Protein AF-A0A2T4TWS5-F1 (afdb_monomer_lite)

Secondary structure (DSSP, 8-state):
---TT----SHHHHHHHHHT---TT-PPP----------TTPPPPHHHHHTS-----

Radius of gyration: 18.09 Å; chains: 1; bounding box: 37×15×42 Å

pLDDT: mean 84.17, std 11.0, range [43.88, 95.0]

InterPro domains:
  IPR011518 Transposase, Rhodopirellula-type [PF07592] (1-55)

Foldseek 3Di:
DADDDDPPPDPVNVQVRQQPDAPPVRDGDHGDDDPDDDDPPDDDDPVNVVPDPDDDD

Organism: NCBI:txid2033718

Structure (mmCIF, N/CA/C/O backbone):
data_AF-A0A2T4TWS5-F1
#
_entry.id   AF-A0A2T4TWS5-F1
#
loop_
_atom_site.group_PDB
_atom_site.id
_atom_site.type_symbol
_atom_site.label_atom_id
_atom_site.label_alt_id
_atom_site.label_comp_id
_atom_site.label_asym_id
_atom_site.label_entity_id
_atom_site.label_seq_id
_atom_site.pdbx_PDB_ins_code
_atom_site.Cartn_x
_atom_site.Cartn_y
_atom_site.Cartn_z
_atom_site.occupancy
_atom_site.B_iso_or_equiv
_atom_site.auth_seq_id
_atom_site.auth_comp_id
_atom_site.auth_asym_id
_atom_site.auth_atom_id
_atom_site.pdbx_PDB_model_num
ATOM 1 N N . MET A 1 1 ? 18.691 -1.650 -10.898 1.00 43.88 1 MET A N 1
ATOM 2 C CA . MET A 1 1 ? 18.513 -0.317 -11.513 1.00 43.88 1 MET A CA 1
ATOM 3 C C . MET A 1 1 ? 17.051 -0.224 -11.917 1.00 43.88 1 MET A C 1
ATOM 5 O O . MET A 1 1 ? 16.673 -0.890 -12.867 1.00 43.88 1 MET A O 1
ATOM 9 N N . ASN A 1 2 ? 16.213 0.474 -11.144 1.00 52.78 2 ASN A N 1
ATOM 10 C CA . ASN A 1 2 ? 14.776 0.557 -11.426 1.00 52.78 2 ASN A CA 1
ATOM 11 C C . ASN A 1 2 ? 14.453 1.902 -12.098 1.00 52.78 2 ASN A C 1
ATOM 13 O O . ASN A 1 2 ? 14.965 2.932 -11.671 1.00 52.78 2 ASN A O 1
ATOM 17 N N . TRP A 1 3 ? 13.625 1.811 -13.144 1.00 63.03 3 TRP A N 1
ATOM 18 C CA . TRP A 1 3 ? 12.777 2.817 -13.811 1.00 63.03 3 TRP A CA 1
ATOM 19 C C . TRP A 1 3 ? 13.261 3.779 -14.901 1.00 63.03 3 TRP A C 1
ATOM 21 O O . TRP A 1 3 ? 12.409 4.492 -15.406 1.00 63.03 3 TRP A O 1
ATOM 31 N N . ARG A 1 4 ? 14.495 3.808 -15.404 1.00 57.94 4 ARG A N 1
ATOM 32 C CA . ARG A 1 4 ? 14.868 5.015 -16.174 1.00 57.94 4 ARG A CA 1
ATOM 33 C C . ARG A 1 4 ? 14.116 5.371 -17.474 1.00 57.94 4 ARG A C 1
ATOM 35 O O . ARG A 1 4 ? 14.255 6.526 -17.833 1.00 57.94 4 ARG A O 1
ATOM 42 N N . GLU A 1 5 ? 13.306 4.516 -18.119 1.00 56.47 5 GLU A N 1
ATOM 43 C CA . GLU A 1 5 ? 12.536 4.908 -19.332 1.00 56.47 5 GLU A CA 1
ATOM 44 C C . GLU A 1 5 ? 11.220 4.133 -19.582 1.00 56.47 5 GLU A C 1
ATOM 46 O O . GLU A 1 5 ? 10.665 4.201 -20.677 1.00 56.47 5 GLU A O 1
ATOM 51 N N . ARG A 1 6 ? 10.679 3.373 -18.612 1.00 65.88 6 ARG A N 1
ATOM 52 C CA . ARG A 1 6 ? 9.385 2.687 -18.825 1.00 65.88 6 ARG A CA 1
ATOM 53 C C . ARG A 1 6 ? 8.226 3.585 -18.392 1.00 65.88 6 ARG A C 1
ATOM 55 O O . ARG A 1 6 ? 8.076 3.801 -17.187 1.00 65.88 6 ARG A O 1
ATOM 62 N N . PRO A 1 7 ? 7.389 4.072 -19.323 1.00 73.25 7 PRO A N 1
ATOM 63 C CA . PRO A 1 7 ? 6.228 4.863 -18.959 1.00 73.25 7 PRO A CA 1
ATOM 64 C C . PRO A 1 7 ? 5.280 4.019 -18.101 1.00 73.25 7 PRO A C 1
ATOM 66 O O . PRO A 1 7 ? 5.059 2.835 -18.367 1.00 73.25 7 PRO A O 1
ATOM 69 N N . LEU A 1 8 ? 4.736 4.631 -17.048 1.00 80.44 8 LEU A N 1
ATOM 70 C CA . LEU A 1 8 ? 3.805 4.010 -16.100 1.00 80.44 8 LEU A CA 1
ATOM 71 C C . LEU A 1 8 ? 2.412 3.876 -16.731 1.00 80.44 8 LEU A C 1
ATOM 73 O O . LEU A 1 8 ? 1.434 4.431 -16.247 1.00 80.44 8 LEU A O 1
ATOM 77 N N . MET A 1 9 ? 2.337 3.169 -17.856 1.00 83.62 9 MET A N 1
ATOM 78 C CA . MET A 1 9 ? 1.126 3.067 -18.670 1.00 83.62 9 MET A CA 1
ATOM 79 C C . MET A 1 9 ? 0.100 2.077 -18.106 1.00 83.62 9 MET A C 1
ATOM 81 O O . MET A 1 9 ? -1.007 1.986 -18.624 1.00 83.62 9 MET A O 1
ATOM 85 N N . SER A 1 10 ? 0.461 1.305 -17.076 1.00 87.06 10 SER A N 1
ATOM 86 C CA . SER A 1 10 ? -0.410 0.284 -16.495 1.00 87.06 10 SER A CA 1
ATOM 87 C C . SER A 1 10 ? -0.098 0.031 -15.022 1.00 87.06 10 SER A C 1
ATOM 89 O O . SER A 1 10 ? 1.056 0.119 -14.590 1.00 87.06 10 SER A O 1
ATOM 91 N N . HIS A 1 11 ? -1.127 -0.368 -14.267 1.00 88.06 11 HIS A N 1
ATOM 92 C CA . HIS A 1 11 ? -0.999 -0.859 -12.895 1.00 88.06 11 HIS A CA 1
ATOM 93 C C . HIS A 1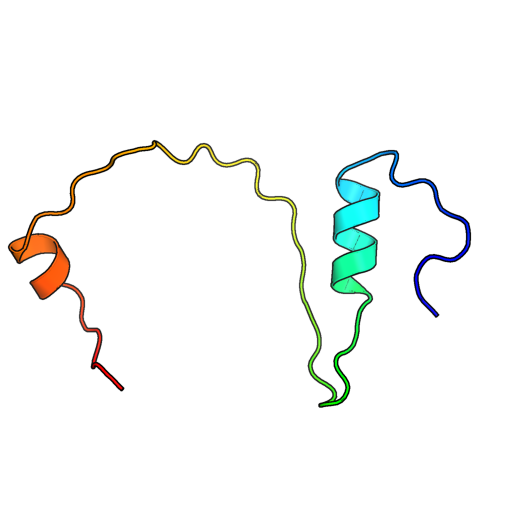 11 ? -0.007 -2.025 -12.785 1.00 88.06 11 HIS A C 1
ATOM 95 O O . HIS A 1 11 ? 0.716 -2.116 -11.798 1.00 88.06 11 HIS A O 1
ATOM 101 N N . GLU A 1 12 ? 0.085 -2.883 -13.806 1.00 87.62 12 GLU A N 1
ATOM 102 C CA . GLU A 1 12 ? 1.048 -3.990 -13.824 1.00 87.62 12 GLU A CA 1
ATOM 103 C C . GLU A 1 12 ? 2.493 -3.479 -13.790 1.00 87.62 12 GLU A C 1
ATOM 105 O O . GLU A 1 12 ? 3.304 -3.948 -12.990 1.00 87.62 12 GLU A O 1
ATOM 110 N N . VAL A 1 13 ? 2.797 -2.465 -14.604 1.00 87.25 13 VAL A N 1
ATOM 111 C CA . VAL A 1 13 ? 4.131 -1.854 -14.673 1.00 87.25 13 VAL A CA 1
ATOM 112 C C . VAL A 1 13 ? 4.495 -1.220 -13.331 1.00 87.25 13 VAL A C 1
ATOM 114 O O . VAL A 1 13 ? 5.626 -1.365 -12.870 1.00 87.25 13 VAL A O 1
ATOM 117 N N . VAL A 1 14 ? 3.536 -0.567 -12.672 1.00 88.62 14 VAL A N 1
ATOM 118 C CA . VAL A 1 14 ? 3.728 0.013 -11.335 1.00 88.62 14 VAL A CA 1
ATOM 119 C C . VAL A 1 14 ? 4.017 -1.081 -10.301 1.00 88.62 14 VAL A C 1
ATOM 121 O O . VAL A 1 14 ? 5.007 -0.998 -9.575 1.00 88.62 14 VAL A O 1
ATOM 124 N N . VAL A 1 15 ? 3.201 -2.139 -10.259 1.00 91.00 15 VAL A N 1
ATOM 125 C CA . VAL A 1 15 ? 3.365 -3.258 -9.316 1.00 91.00 15 VAL A CA 1
ATOM 126 C C . VAL A 1 15 ? 4.719 -3.946 -9.498 1.00 91.00 15 VAL A C 1
ATOM 128 O O . VAL A 1 15 ? 5.422 -4.189 -8.515 1.00 91.00 15 VAL A O 1
ATOM 131 N N . GLN A 1 16 ? 5.127 -4.205 -10.741 1.00 88.31 16 GLN A N 1
ATOM 132 C CA . GLN A 1 16 ? 6.429 -4.800 -11.048 1.00 88.31 16 GLN A CA 1
ATOM 133 C C . GLN A 1 16 ? 7.591 -3.917 -10.571 1.00 88.31 16 GLN A C 1
ATOM 135 O O . GLN A 1 16 ? 8.551 -4.426 -9.992 1.00 88.31 16 GLN A O 1
ATOM 140 N N . GLN A 1 17 ? 7.506 -2.596 -10.759 1.00 89.12 17 GLN A N 1
ATOM 141 C CA . GLN A 1 17 ? 8.558 -1.671 -10.325 1.00 89.12 17 GLN A CA 1
ATOM 142 C C . GLN A 1 17 ? 8.679 -1.579 -8.800 1.00 89.12 17 GLN A C 1
ATOM 144 O O . GLN A 1 17 ? 9.794 -1.570 -8.269 1.00 89.12 17 GLN A O 1
ATOM 149 N N . ILE A 1 18 ? 7.552 -1.554 -8.085 1.00 89.69 18 ILE A N 1
ATOM 150 C CA . ILE A 1 18 ? 7.548 -1.554 -6.616 1.00 89.69 18 ILE A CA 1
ATOM 151 C C . ILE A 1 18 ? 8.150 -2.864 -6.097 1.00 89.69 18 ILE A C 1
ATOM 153 O O . ILE A 1 18 ? 9.046 -2.837 -5.254 1.00 89.69 18 ILE A O 1
ATOM 157 N N . GLY A 1 19 ? 7.726 -4.007 -6.644 1.00 89.56 19 GLY A N 1
ATOM 158 C CA . GLY A 1 19 ? 8.254 -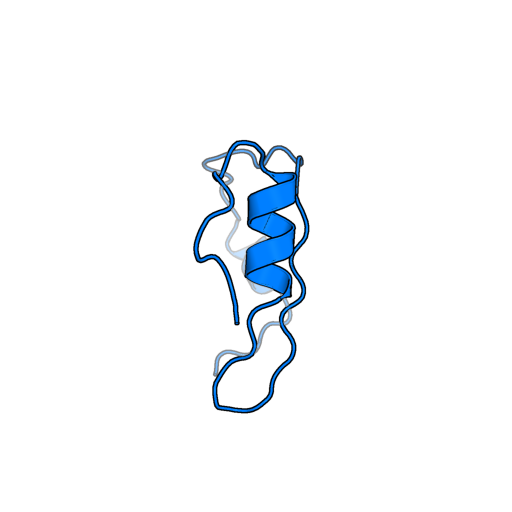5.320 -6.258 1.00 89.56 19 GLY A CA 1
ATOM 159 C C . GLY A 1 19 ? 9.745 -5.505 -6.566 1.00 89.56 19 GLY A C 1
ATOM 160 O O . GLY A 1 19 ? 10.440 -6.225 -5.856 1.00 89.56 19 GLY A O 1
ATOM 161 N N . ALA A 1 20 ? 10.271 -4.823 -7.586 1.00 87.75 20 ALA A N 1
ATOM 162 C CA . ALA A 1 20 ? 11.693 -4.853 -7.925 1.00 87.75 20 ALA A CA 1
ATOM 163 C C . ALA A 1 20 ? 12.573 -3.989 -6.998 1.00 87.75 20 ALA A C 1
ATOM 165 O O . ALA A 1 20 ? 13.798 -3.965 -7.156 1.00 87.75 20 ALA A O 1
ATOM 166 N N . THR A 1 21 ? 11.990 -3.236 -6.060 1.00 86.44 21 THR A N 1
ATOM 167 C CA . THR A 1 21 ? 12.739 -2.339 -5.172 1.00 86.44 21 THR A CA 1
ATOM 168 C C . THR A 1 21 ? 13.266 -3.080 -3.943 1.00 86.44 21 THR A C 1
ATOM 170 O O . THR A 1 21 ? 12.531 -3.785 -3.256 1.00 86.44 21 THR A O 1
ATOM 173 N N . MET A 1 22 ? 14.556 -2.887 -3.648 1.00 85.75 22 MET A N 1
ATOM 174 C CA . MET A 1 22 ? 15.223 -3.444 -2.472 1.00 85.75 22 MET A CA 1
ATOM 175 C C . MET A 1 22 ? 15.617 -2.305 -1.516 1.00 85.75 22 MET A C 1
ATOM 177 O O . MET A 1 22 ? 16.467 -1.486 -1.881 1.00 85.75 22 MET A O 1
ATOM 181 N N . PRO A 1 23 ? 15.011 -2.194 -0.319 1.00 84.94 23 PRO A N 1
ATOM 182 C CA . PRO A 1 23 ? 15.465 -1.270 0.718 1.00 84.94 23 PRO A CA 1
ATOM 183 C C . PRO A 1 23 ? 16.915 -1.540 1.132 1.00 84.94 23 PRO A C 1
ATOM 185 O O . PRO A 1 23 ? 17.415 -2.660 1.035 1.00 84.94 23 PRO A O 1
ATOM 188 N N . LYS A 1 24 ? 17.583 -0.504 1.655 1.00 87.06 24 LYS A N 1
ATOM 189 C CA . LYS A 1 24 ? 18.999 -0.550 2.072 1.00 87.06 24 LYS A CA 1
ATOM 190 C C . LYS A 1 24 ? 19.302 -1.635 3.113 1.00 87.06 24 LYS A C 1
ATOM 192 O O . LYS A 1 24 ? 20.434 -2.086 3.206 1.00 87.06 24 LYS A O 1
ATOM 197 N N . THR A 1 25 ? 18.293 -2.058 3.869 1.00 90.50 25 THR A N 1
ATOM 198 C CA . THR A 1 25 ? 18.369 -3.131 4.869 1.00 90.50 25 THR A CA 1
ATOM 199 C C . THR A 1 25 ? 18.291 -4.542 4.268 1.00 90.50 25 THR A C 1
ATOM 201 O O . THR A 1 25 ? 18.341 -5.514 5.011 1.00 90.50 25 THR A O 1
ATOM 204 N N . GLY A 1 26 ? 18.165 -4.683 2.941 1.00 88.75 26 GLY A N 1
ATOM 205 C CA . GLY A 1 26 ? 18.195 -5.974 2.239 1.00 88.75 26 GLY A CA 1
ATOM 206 C C . GLY A 1 26 ? 16.871 -6.745 2.220 1.00 88.75 26 GLY A C 1
ATOM 207 O O . GLY A 1 26 ? 16.831 -7.884 1.756 1.00 88.75 26 GLY A O 1
ATOM 208 N N . LEU A 1 27 ? 15.775 -6.149 2.699 1.00 92.38 27 LEU A N 1
ATOM 209 C CA . LEU A 1 27 ? 14.454 -6.780 2.644 1.00 92.38 27 LEU A CA 1
ATOM 210 C C . LEU A 1 27 ? 13.958 -6.896 1.195 1.00 92.38 27 LEU A C 1
ATOM 212 O O . LEU A 1 27 ? 14.250 -6.051 0.353 1.00 92.38 27 LEU A O 1
ATOM 216 N N . LYS A 1 28 ? 13.171 -7.934 0.903 1.00 89.31 28 LYS A N 1
ATOM 217 C CA . LYS A 1 28 ? 12.493 -8.092 -0.391 1.00 89.31 28 LYS A CA 1
ATOM 218 C C . LYS A 1 28 ? 11.063 -7.585 -0.283 1.00 89.31 28 LYS A C 1
ATOM 220 O O . LYS A 1 28 ? 10.314 -8.042 0.578 1.00 89.31 28 LYS A O 1
ATOM 225 N N . VAL A 1 29 ? 10.678 -6.682 -1.178 1.00 88.56 29 VAL A N 1
ATOM 226 C CA . VAL A 1 29 ? 9.308 -6.166 -1.257 1.00 88.56 29 VAL A CA 1
ATOM 227 C C . VAL A 1 29 ? 8.490 -7.049 -2.199 1.00 88.56 29 VAL A C 1
ATOM 229 O O . VAL A 1 29 ? 8.920 -7.355 -3.307 1.00 88.56 29 VAL A O 1
ATOM 232 N N . LYS A 1 30 ? 7.296 -7.466 -1.766 1.00 91.94 30 LYS A N 1
ATOM 233 C CA . LYS A 1 30 ? 6.299 -8.109 -2.632 1.00 91.94 30 LYS A CA 1
ATOM 234 C C . LYS A 1 30 ? 5.170 -7.119 -2.881 1.00 91.94 30 LYS A C 1
ATOM 236 O O . LYS A 1 30 ? 4.553 -6.652 -1.931 1.00 91.94 30 LYS A O 1
ATOM 241 N N . ALA A 1 31 ? 4.897 -6.829 -4.146 1.00 92.19 31 ALA A N 1
ATOM 242 C CA . ALA A 1 31 ? 3.789 -5.980 -4.560 1.00 92.19 31 ALA A CA 1
ATOM 243 C C . ALA A 1 31 ? 2.793 -6.801 -5.380 1.00 92.19 31 ALA A C 1
ATOM 245 O O . ALA A 1 31 ? 3.188 -7.659 -6.172 1.00 92.19 31 ALA A O 1
ATOM 246 N N . LYS A 1 32 ? 1.501 -6.538 -5.190 1.00 93.88 32 LYS A N 1
ATOM 247 C CA . LYS A 1 32 ? 0.412 -7.157 -5.945 1.00 93.88 32 LYS A CA 1
ATOM 248 C C . LYS A 1 32 ? -0.689 -6.125 -6.157 1.00 93.88 32 LYS A C 1
ATOM 250 O O . LYS A 1 32 ? -0.957 -5.334 -5.259 1.00 93.88 32 LYS A O 1
ATOM 255 N N . LEU A 1 33 ? -1.321 -6.154 -7.329 1.00 92.88 33 LEU A N 1
ATOM 256 C CA . LEU A 1 33 ? -2.540 -5.392 -7.568 1.00 92.88 33 LEU A CA 1
ATOM 257 C C . LEU A 1 33 ? -3.681 -6.001 -6.747 1.00 92.88 33 LEU A C 1
ATOM 259 O O . LEU A 1 33 ? -3.985 -7.187 -6.898 1.00 92.88 33 LEU A O 1
ATOM 263 N N . ASP A 1 34 ? -4.292 -5.191 -5.890 1.00 92.69 34 ASP A N 1
ATOM 264 C CA . ASP A 1 34 ? -5.523 -5.542 -5.194 1.00 92.69 34 ASP A CA 1
ATOM 265 C C . ASP A 1 34 ? -6.697 -4.819 -5.858 1.00 92.69 34 ASP A C 1
ATOM 267 O O . ASP A 1 34 ? -6.699 -3.595 -5.962 1.00 92.69 34 ASP A O 1
ATOM 271 N N . THR A 1 35 ? -7.664 -5.589 -6.349 1.00 94.25 35 THR A N 1
ATOM 272 C CA . THR A 1 35 ? -8.867 -5.087 -7.028 1.00 94.25 35 THR A CA 1
ATOM 273 C C . THR A 1 35 ? -10.112 -5.201 -6.153 1.00 94.25 35 THR A C 1
ATOM 275 O O . THR A 1 35 ? -11.223 -5.047 -6.653 1.00 94.25 35 THR A O 1
ATOM 278 N N . ARG A 1 36 ? -9.954 -5.543 -4.870 1.00 95.00 36 ARG A N 1
ATOM 279 C CA . ARG A 1 36 ? -11.072 -5.621 -3.929 1.00 95.00 36 ARG A CA 1
ATOM 280 C C . ARG A 1 36 ? -11.664 -4.241 -3.682 1.00 95.00 36 ARG A C 1
ATOM 282 O O . ARG A 1 36 ? -10.953 -3.240 -3.597 1.00 95.00 36 ARG A O 1
ATOM 289 N N . GLU A 1 37 ? -12.975 -4.219 -3.502 1.00 91.75 37 GLU A N 1
ATOM 290 C CA . GLU A 1 37 ? -13.694 -3.028 -3.081 1.00 91.75 37 GLU A CA 1
ATOM 291 C C . GLU A 1 37 ? -13.673 -2.931 -1.557 1.00 91.75 37 GLU A C 1
ATOM 293 O O . GLU A 1 37 ? -14.080 -3.852 -0.846 1.00 91.75 37 GLU A O 1
ATOM 298 N N . TYR A 1 38 ? -13.195 -1.799 -1.051 1.00 89.31 38 TYR A N 1
ATOM 299 C CA . TYR A 1 38 ? -13.142 -1.514 0.376 1.00 89.31 38 TYR A CA 1
ATOM 300 C C . TYR A 1 38 ? -14.179 -0.445 0.695 1.00 89.31 38 TYR A C 1
ATOM 302 O O . TYR A 1 38 ? -14.027 0.722 0.332 1.00 89.31 38 TYR A O 1
ATOM 310 N N . SER A 1 39 ? -15.261 -0.860 1.356 1.00 90.19 39 SER A N 1
ATOM 311 C CA . SER A 1 39 ? -16.329 0.058 1.745 1.00 90.19 39 SER A CA 1
ATOM 312 C C . SER A 1 39 ? -15.795 1.108 2.716 1.00 90.19 39 SER A C 1
ATOM 314 O O . SER A 1 39 ? -15.103 0.798 3.686 1.00 90.19 39 SER A O 1
ATOM 316 N N . LEU A 1 40 ? -16.119 2.370 2.454 1.00 89.75 40 LEU A N 1
ATOM 317 C CA . LEU A 1 40 ? -15.708 3.479 3.305 1.00 89.75 40 LEU A CA 1
ATOM 318 C C . LEU A 1 40 ? -16.644 3.614 4.509 1.00 89.75 40 LEU A C 1
ATOM 320 O O . LEU A 1 40 ? -17.822 3.272 4.438 1.00 89.75 40 LEU A O 1
ATOM 324 N N . LYS A 1 41 ? -16.129 4.210 5.593 1.00 87.62 41 LYS A N 1
ATOM 325 C CA . LYS A 1 41 ? -16.901 4.574 6.798 1.00 87.62 41 LYS A CA 1
ATOM 326 C C . LYS A 1 41 ? -17.536 3.384 7.532 1.00 87.62 41 LYS A C 1
ATOM 328 O O . LYS A 1 41 ? -18.553 3.557 8.204 1.00 87.62 41 LYS A O 1
ATOM 333 N N . ILE A 1 42 ? -16.931 2.202 7.440 1.00 87.88 42 ILE A N 1
ATOM 334 C CA . ILE A 1 42 ? -17.305 1.065 8.285 1.00 87.88 42 ILE A CA 1
ATOM 335 C C . ILE A 1 42 ? -17.057 1.475 9.742 1.00 87.88 42 ILE A C 1
ATOM 337 O O . ILE A 1 42 ? -15.928 1.796 10.116 1.00 87.88 42 ILE A O 1
ATOM 341 N N . LYS A 1 43 ? -18.121 1.525 10.547 1.00 88.19 43 LYS A N 1
ATOM 342 C CA . LYS A 1 43 ? -18.016 1.727 11.994 1.00 88.19 43 LYS A CA 1
ATOM 343 C C . LYS A 1 43 ? -17.766 0.370 12.630 1.00 88.19 43 LYS A C 1
ATOM 345 O O . LYS A 1 43 ? -18.548 -0.544 12.401 1.00 88.19 43 LYS A O 1
ATOM 350 N N . VAL A 1 44 ? -16.695 0.271 13.405 1.00 87.38 44 VAL A N 1
ATOM 351 C CA . VAL A 1 44 ? -16.391 -0.910 14.213 1.00 87.38 44 VAL A CA 1
ATOM 352 C C . VAL A 1 44 ? -16.772 -0.592 15.651 1.00 87.38 44 VAL A C 1
ATOM 354 O O . VAL A 1 44 ? -16.463 0.493 16.151 1.00 87.38 44 VAL A O 1
ATOM 357 N N . SER A 1 45 ? -17.487 -1.514 16.283 1.00 90.25 45 SER A N 1
ATOM 358 C CA . SER A 1 45 ? -17.927 -1.397 17.674 1.00 90.25 45 SER A CA 1
ATOM 359 C C . SER A 1 45 ? -16.736 -1.536 18.630 1.00 90.25 45 SER A C 1
ATOM 361 O O . SER A 1 45 ? -15.727 -2.159 18.290 1.00 90.25 45 SER A O 1
ATOM 363 N N . ASN A 1 46 ? -16.849 -1.015 19.853 1.00 86.00 46 ASN A N 1
ATOM 364 C CA . ASN A 1 46 ? -15.796 -1.204 20.858 1.00 86.00 46 ASN A CA 1
ATOM 365 C C . ASN A 1 46 ? -15.631 -2.686 21.222 1.00 86.00 46 ASN A C 1
ATOM 367 O O . ASN A 1 46 ? -14.517 -3.141 21.456 1.00 86.00 46 ASN A O 1
ATOM 371 N N . GLU A 1 47 ? -16.726 -3.443 21.225 1.00 87.62 47 GLU A N 1
ATOM 372 C CA . GLU A 1 47 ? -16.756 -4.881 21.489 1.00 87.62 47 GLU A CA 1
ATOM 373 C C . GLU A 1 47 ? -16.035 -5.669 20.387 1.00 87.62 47 GLU A C 1
ATOM 375 O O . GLU A 1 47 ? -15.280 -6.594 20.677 1.00 87.62 47 GLU A O 1
ATOM 380 N N . GLU A 1 48 ? -16.220 -5.273 19.124 1.00 88.88 48 GLU A N 1
ATOM 381 C CA . GLU A 1 48 ? -15.543 -5.885 17.976 1.00 88.88 48 GLU A CA 1
ATOM 382 C C . GLU A 1 48 ? -14.039 -5.602 17.990 1.00 88.88 48 GLU A C 1
ATOM 384 O O . GLU A 1 48 ? -13.249 -6.496 17.697 1.00 88.88 48 GLU A O 1
ATOM 389 N N . LEU A 1 49 ? -13.630 -4.387 18.375 1.00 87.06 49 LEU A N 1
ATOM 390 C CA . LEU A 1 49 ? -12.217 -4.061 18.577 1.00 87.06 49 LEU A CA 1
ATOM 391 C C . LEU A 1 49 ? -11.615 -4.813 19.770 1.00 87.06 49 LEU A C 1
ATOM 393 O O . LEU A 1 49 ? -10.498 -5.306 19.660 1.00 87.06 49 LEU A O 1
ATOM 397 N N . ALA A 1 50 ? -12.343 -4.934 20.884 1.00 86.19 50 ALA A N 1
ATOM 398 C CA . ALA A 1 50 ? -11.887 -5.653 22.076 1.00 86.19 50 ALA A CA 1
ATOM 399 C C . ALA A 1 50 ? -11.748 -7.168 21.850 1.00 86.19 50 ALA A C 1
ATOM 401 O O . ALA A 1 50 ? -10.964 -7.824 22.532 1.00 86.19 50 ALA A O 1
ATOM 402 N N . ALA A 1 51 ? -12.486 -7.728 20.88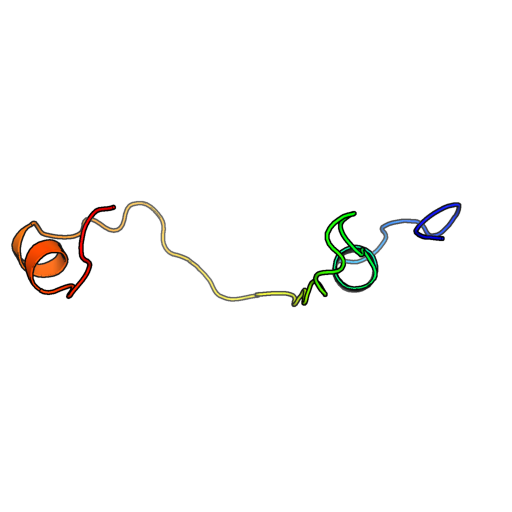8 1.00 89.88 51 ALA A N 1
ATOM 403 C CA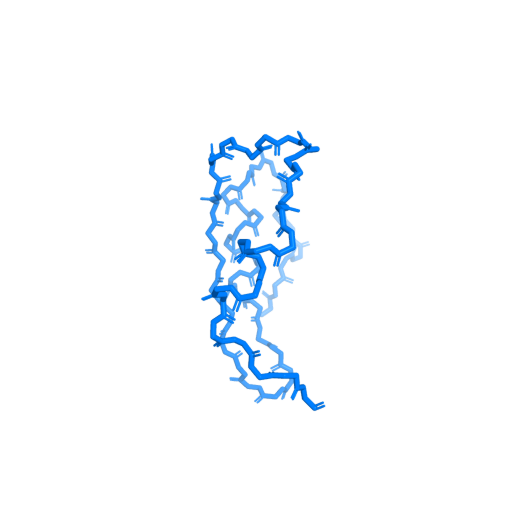 . ALA A 1 51 ? -12.350 -9.123 20.479 1.00 89.88 51 ALA A CA 1
ATOM 404 C C . ALA A 1 51 ? -11.071 -9.397 19.665 1.00 89.88 51 ALA A C 1
ATOM 406 O O . ALA A 1 51 ? -10.684 -10.557 19.499 1.00 89.88 51 ALA A O 1
ATOM 407 N N . LEU A 1 52 ?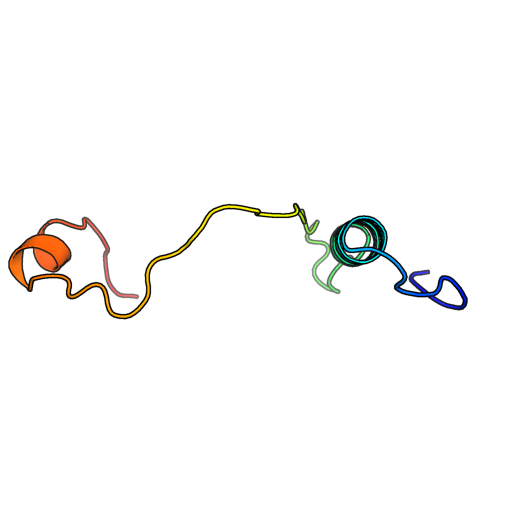 -10.408 -8.362 19.137 1.00 88.50 52 LEU A N 1
ATOM 408 C CA . LEU A 1 52 ? -9.147 -8.528 18.427 1.00 88.50 52 LEU A CA 1
ATOM 409 C C . LEU A 1 52 ? -8.024 -8.780 19.440 1.00 88.50 52 LEU A C 1
ATOM 411 O O . LEU A 1 52 ? -7.766 -7.964 20.320 1.00 88.50 52 LEU A O 1
ATOM 415 N N . ASN A 1 53 ? -7.314 -9.899 19.288 1.00 82.94 53 ASN A N 1
ATOM 416 C CA . ASN A 1 53 ? -6.160 -10.236 20.122 1.00 82.94 53 ASN A CA 1
ATOM 417 C C . ASN A 1 53 ? -4.909 -9.463 19.666 1.00 82.94 53 ASN A C 1
ATOM 419 O O . ASN A 1 53 ? -3.984 -10.042 19.094 1.00 82.94 53 ASN A O 1
ATOM 423 N N . ILE A 1 54 ? -4.932 -8.142 19.837 1.00 84.88 54 ILE A N 1
ATOM 424 C CA . ILE A 1 54 ? -3.823 -7.245 19.506 1.00 84.88 54 ILE A CA 1
ATOM 425 C C . ILE A 1 54 ? -3.255 -6.697 20.809 1.00 84.88 54 ILE A C 1
ATOM 427 O O . ILE A 1 54 ? -3.949 -5.997 21.545 1.00 84.88 54 ILE A O 1
ATOM 431 N N . GLU A 1 55 ? -1.992 -6.996 21.086 1.00 79.69 55 GLU A N 1
ATOM 432 C CA . GLU A 1 55 ? -1.272 -6.355 22.182 1.00 79.69 55 GLU A CA 1
ATOM 433 C C . GLU A 1 55 ? -0.714 -5.009 21.692 1.00 79.69 55 GLU A C 1
ATOM 435 O O . GLU A 1 55 ? -0.089 -4.961 20.624 1.00 79.69 55 GLU A O 1
ATOM 440 N N . PRO A 1 56 ? -0.962 -3.899 22.411 1.00 71.31 56 PRO A N 1
ATOM 441 C CA . PRO A 1 56 ? -0.324 -2.631 22.088 1.00 71.31 56 PRO A CA 1
ATOM 442 C C . PRO A 1 56 ? 1.202 -2.724 22.310 1.00 71.31 56 PRO A C 1
ATOM 444 O O . PRO A 1 56 ? 1.634 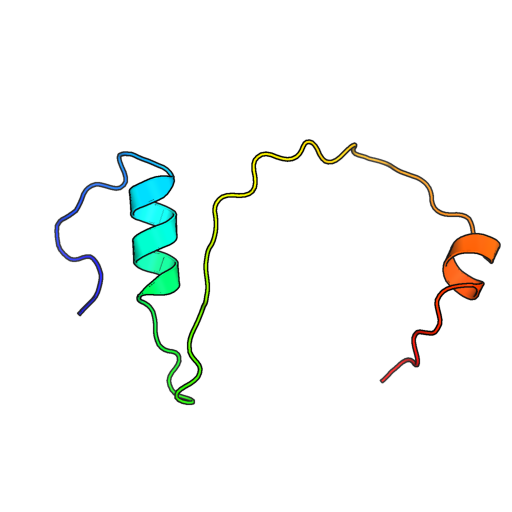-3.467 23.193 1.00 71.31 56 PRO A O 1
ATOM 447 N N . PRO A 1 57 ? 2.011 -2.003 21.506 1.00 64.56 57 PRO A N 1
ATOM 448 C CA . PRO A 1 57 ? 3.469 -1.977 21.637 1.00 64.56 57 PRO A CA 1
ATOM 449 C C . PRO A 1 57 ? 3.959 -1.247 22.893 1.00 64.56 57 PRO A C 1
ATOM 451 O O . PRO A 1 57 ? 3.232 -0.359 23.399 1.00 64.56 57 PRO A O 1
#

Sequence (57 aa):
MNWRERPLMSHEVVVQQIGATMPKTGLKVKAKLDTREYSLKIKVSNEELAALNIEPP